Protein AF-A0A935VKY2-F1 (afdb_monomer)

Sequence (87 aa):
MKNIFKILFVFLFVLTTRTSFSQVTVRAVLDTAKIRIGEQVKLDLYLLYNPNKGISKIEWPSLGDTITEKVEIISTTPVDTTMPSKK

Nearest PDB structures (foldseek):
  7cmg-assembly1_B  TM=5.229E-01  e=4.787E+00  Porphyromonas gingivalis ATCC 33277
  8ieq-assembly1_D  TM=3.379E-01  e=6.688E+00  Homo sapiens
  4kf5-assembly2_D  TM=3.940E-01  e=9.990E+00  synthetic construct
  6ey4-assembly1_A-2  TM=3.328E-01  e=8.174E+00  Flavobacterium johnsoniae

Mean predicted aligned error: 10.02 Å

Foldseek 3Di:
DVVVVVVVVVVVVVVPPPPLDWDKDKDWDKPDPDDDQPDDIDIDIDIDTDPVSPPPDDDDDDDDQDPDPRDGDPDDDPDDDDDDDDD

Structure (mmCIF, N/CA/C/O backbone):
data_AF-A0A935VKY2-F1
#
_entry.id   AF-A0A935VKY2-F1
#
loop_
_atom_site.group_PDB
_atom_site.id
_atom_site.type_symbol
_atom_site.label_atom_id
_atom_site.label_alt_id
_atom_site.label_comp_id
_atom_site.label_asym_id
_atom_site.label_entity_id
_atom_site.label_seq_id
_atom_site.pdbx_PDB_ins_code
_atom_site.Cartn_x
_atom_site.Cartn_y
_atom_site.Cartn_z
_atom_site.occupancy
_atom_site.B_iso_or_equiv
_atom_site.auth_seq_id
_atom_site.auth_comp_id
_atom_site.auth_asym_id
_atom_site.auth_atom_id
_atom_site.pdbx_PDB_model_num
ATOM 1 N N . MET A 1 1 ? 14.576 31.414 -47.090 1.00 59.19 1 MET A N 1
ATOM 2 C CA . MET A 1 1 ? 15.184 30.080 -46.841 1.00 59.19 1 MET A CA 1
ATOM 3 C C . MET A 1 1 ? 15.477 29.811 -45.360 1.00 59.19 1 MET A C 1
ATOM 5 O O . MET A 1 1 ? 15.047 28.782 -44.857 1.00 59.19 1 MET A O 1
ATOM 9 N N . LYS A 1 2 ? 16.120 30.735 -44.626 1.00 69.56 2 LYS A N 1
ATOM 10 C CA . LYS A 1 2 ? 16.487 30.566 -43.199 1.00 69.56 2 LYS A CA 1
ATOM 11 C C . LYS A 1 2 ? 15.300 30.267 -42.257 1.00 69.56 2 LYS A C 1
ATOM 13 O O . LYS A 1 2 ? 15.460 29.526 -41.295 1.00 69.56 2 LYS A O 1
ATOM 18 N N . ASN A 1 3 ? 14.107 30.784 -42.561 1.00 76.19 3 ASN A N 1
ATOM 19 C CA . ASN A 1 3 ? 12.900 30.564 -41.749 1.00 76.19 3 ASN A CA 1
ATOM 20 C C . ASN A 1 3 ? 12.234 29.202 -42.019 1.00 76.19 3 ASN A C 1
ATOM 22 O O . ASN A 1 3 ? 11.709 28.601 -41.091 1.00 76.19 3 ASN A O 1
ATOM 26 N N . ILE A 1 4 ? 12.329 28.674 -43.248 1.00 85.50 4 ILE A N 1
ATOM 27 C CA . ILE A 1 4 ? 11.837 27.326 -43.586 1.00 85.50 4 ILE A CA 1
ATOM 28 C C . ILE A 1 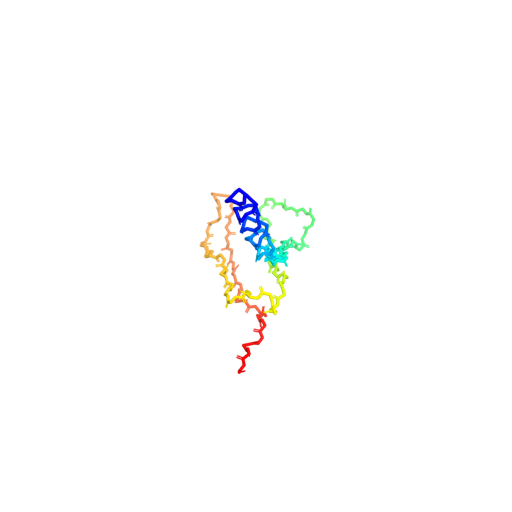4 ? 12.650 26.257 -42.855 1.00 85.50 4 ILE A C 1
ATOM 30 O O . ILE A 1 4 ? 12.077 25.323 -42.311 1.00 85.50 4 ILE A O 1
ATOM 34 N N . PHE A 1 5 ? 13.972 26.432 -42.766 1.00 85.94 5 PHE A N 1
ATOM 35 C CA . PHE A 1 5 ? 14.838 25.500 -42.041 1.00 85.94 5 PHE A CA 1
ATOM 36 C C . PHE A 1 5 ? 14.519 25.462 -40.543 1.00 85.94 5 PHE A C 1
ATOM 38 O O . PHE A 1 5 ? 14.501 24.392 -39.945 1.00 85.94 5 PHE A O 1
ATOM 45 N N . LYS A 1 6 ? 14.201 26.619 -39.946 1.00 85.19 6 LYS A N 1
ATOM 46 C CA . LYS A 1 6 ? 13.750 26.698 -38.549 1.00 85.19 6 LYS A CA 1
ATOM 47 C C . LYS A 1 6 ? 12.416 25.982 -38.341 1.00 85.19 6 LYS A C 1
ATOM 49 O O . LYS A 1 6 ? 12.279 25.245 -37.374 1.00 85.19 6 LYS A O 1
ATOM 54 N N . ILE A 1 7 ? 11.463 26.160 -39.257 1.00 88.94 7 ILE A N 1
ATOM 55 C CA . ILE A 1 7 ? 10.161 25.476 -39.207 1.00 88.94 7 ILE A CA 1
ATOM 56 C C . ILE A 1 7 ? 10.342 23.960 -39.339 1.00 88.94 7 ILE A C 1
ATOM 58 O O . ILE A 1 7 ? 9.756 23.211 -38.565 1.00 88.94 7 ILE A O 1
ATOM 62 N N . LEU A 1 8 ? 11.201 23.508 -40.256 1.00 90.75 8 LEU A N 1
ATOM 63 C CA . LEU A 1 8 ? 11.506 22.089 -40.437 1.00 90.75 8 LEU A CA 1
ATOM 64 C C . LEU A 1 8 ? 12.152 21.484 -39.181 1.00 90.75 8 LEU A C 1
ATOM 66 O O . LEU A 1 8 ? 11.830 20.365 -38.797 1.00 90.75 8 LEU A O 1
ATOM 70 N N . PHE A 1 9 ? 13.026 22.243 -38.516 1.00 87.69 9 PHE A N 1
ATOM 71 C CA . PHE A 1 9 ? 13.687 21.815 -37.286 1.00 87.69 9 PHE A CA 1
ATOM 72 C C . PHE A 1 9 ? 12.710 21.715 -36.107 1.00 87.69 9 PHE A C 1
ATOM 74 O O . PHE A 1 9 ? 12.744 20.743 -35.357 1.00 87.69 9 PHE A O 1
ATOM 81 N N . VAL A 1 10 ? 11.787 22.675 -35.978 1.00 88.88 10 VAL A N 1
ATOM 82 C CA . VAL A 1 10 ? 10.702 22.616 -34.985 1.00 88.88 10 VAL A CA 1
ATOM 83 C C . VAL A 1 10 ? 9.769 21.437 -35.272 1.00 88.88 10 VAL A C 1
ATOM 85 O O . VAL A 1 10 ? 9.411 20.707 -34.354 1.00 88.88 10 VAL A O 1
ATOM 88 N N . PHE A 1 11 ? 9.427 21.196 -36.539 1.00 86.62 11 PHE A N 1
ATOM 89 C CA . PHE A 1 11 ? 8.596 20.060 -36.939 1.00 86.62 11 PHE A CA 1
ATOM 90 C C . PHE A 1 11 ? 9.267 18.712 -36.631 1.00 86.62 11 PHE A C 1
ATOM 92 O O . PHE A 1 11 ? 8.629 17.811 -36.089 1.00 86.62 11 PHE A O 1
ATOM 99 N N . LEU A 1 12 ? 10.571 18.593 -36.896 1.00 86.00 12 LEU A N 1
ATOM 100 C CA . LEU A 1 12 ? 11.357 17.408 -36.553 1.00 86.00 12 LEU A CA 1
ATOM 101 C C . LEU A 1 12 ? 11.407 17.182 -35.035 1.00 86.00 12 LEU A C 1
ATOM 103 O O . LEU A 1 12 ? 11.254 16.051 -34.584 1.00 86.00 12 LEU A O 1
ATOM 107 N N . PHE A 1 13 ? 11.558 18.248 -34.245 1.00 82.00 13 PHE A N 1
ATOM 108 C CA . PHE A 1 13 ? 11.556 18.164 -32.785 1.00 82.00 13 PHE A CA 1
ATOM 109 C C . PHE A 1 13 ? 10.207 17.663 -32.241 1.00 82.00 13 PHE A C 1
ATOM 111 O O . PHE A 1 13 ? 10.179 16.755 -31.410 1.00 82.00 13 PHE A O 1
ATOM 118 N N . VAL A 1 14 ? 9.087 18.159 -32.780 1.00 82.19 14 VAL A N 1
ATOM 119 C CA . VAL A 1 14 ? 7.730 17.720 -32.400 1.00 82.19 14 VAL A CA 1
ATOM 120 C C . VAL A 1 14 ? 7.463 16.256 -32.779 1.00 82.19 14 VAL A C 1
ATOM 122 O O . VAL A 1 14 ? 6.754 15.562 -32.058 1.00 82.19 14 VAL A O 1
ATOM 125 N N . LEU A 1 15 ? 8.064 15.732 -33.853 1.00 77.31 15 LEU A N 1
ATOM 126 C CA . LEU A 1 15 ? 7.913 14.315 -34.218 1.00 77.31 15 LEU A CA 1
ATOM 127 C C . LEU A 1 15 ? 8.585 13.346 -33.228 1.00 77.31 15 LEU A C 1
ATOM 129 O O . LEU A 1 15 ? 8.202 12.176 -33.160 1.00 77.31 15 LEU A O 1
ATOM 133 N N . THR A 1 16 ? 9.585 13.808 -32.472 1.00 72.69 16 THR A N 1
ATOM 134 C CA . THR A 1 16 ? 10.342 12.956 -31.539 1.00 72.69 16 THR A CA 1
ATOM 135 C C . THR A 1 16 ? 9.696 12.822 -30.161 1.00 72.69 16 THR A C 1
ATOM 137 O O . THR A 1 16 ? 10.044 11.909 -29.411 1.00 72.69 16 THR A O 1
ATOM 140 N N . THR A 1 17 ? 8.706 13.652 -29.823 1.00 64.69 17 THR A N 1
ATOM 141 C CA . THR A 1 17 ? 8.035 13.610 -28.517 1.00 64.69 17 THR A CA 1
ATOM 142 C C . THR A 1 17 ? 6.928 12.550 -28.485 1.00 64.69 17 THR A C 1
ATOM 144 O O . THR A 1 17 ? 5.740 12.830 -28.347 1.00 64.69 17 THR A O 1
ATOM 147 N N . ARG A 1 18 ? 7.316 11.272 -28.572 1.00 60.03 18 ARG A N 1
ATOM 148 C CA . ARG A 1 18 ? 6.427 10.146 -28.246 1.00 60.03 18 ARG A CA 1
ATOM 149 C C . ARG A 1 18 ? 6.277 10.066 -26.726 1.00 60.03 18 ARG A C 1
ATOM 151 O O . ARG A 1 18 ? 7.035 9.364 -26.059 1.00 60.03 18 ARG A O 1
ATOM 158 N N . THR A 1 19 ? 5.309 10.783 -26.161 1.00 61.16 19 THR A N 1
ATOM 159 C CA . THR A 1 19 ? 4.972 10.661 -24.738 1.00 61.16 19 THR A CA 1
ATOM 160 C C . THR A 1 19 ? 4.311 9.303 -24.491 1.00 61.16 19 THR A C 1
ATOM 162 O O . THR A 1 19 ? 3.115 9.099 -24.682 1.00 61.16 19 THR A O 1
ATOM 165 N N . SER A 1 20 ? 5.116 8.318 -24.094 1.00 59.34 20 SER A N 1
ATOM 166 C CA . SER A 1 20 ? 4.599 7.038 -23.615 1.00 59.34 20 SER A CA 1
ATOM 167 C C . SER A 1 20 ? 4.101 7.227 -22.188 1.00 59.34 20 SER A C 1
ATOM 169 O O . SER A 1 20 ? 4.852 7.054 -21.234 1.00 59.34 20 SER A O 1
ATOM 171 N N . PHE A 1 21 ? 2.832 7.599 -22.029 1.00 59.38 21 PHE A N 1
ATOM 172 C CA . PHE A 1 21 ? 2.183 7.514 -20.726 1.00 59.38 21 PHE A CA 1
ATOM 173 C C . PHE A 1 21 ? 2.019 6.032 -20.376 1.00 59.38 21 PHE A C 1
ATOM 175 O O . PHE A 1 21 ? 1.250 5.297 -21.006 1.00 59.38 21 PHE A O 1
ATOM 182 N N . SER A 1 22 ? 2.798 5.563 -19.403 1.00 62.81 22 SER A N 1
ATOM 183 C CA . SER A 1 22 ? 2.563 4.252 -18.813 1.00 62.81 22 SER A CA 1
ATOM 184 C C . SER A 1 22 ? 1.272 4.330 -18.005 1.00 62.81 22 SER A C 1
ATOM 186 O O . SER A 1 22 ? 1.168 5.106 -17.057 1.00 62.81 22 SER A O 1
ATOM 188 N N . GLN A 1 23 ? 0.260 3.572 -18.423 1.00 72.31 23 GLN A N 1
ATOM 189 C CA . GLN A 1 23 ? -1.019 3.517 -17.730 1.00 72.31 23 GLN A CA 1
ATOM 190 C C . GLN A 1 23 ? -0.839 2.659 -16.478 1.00 72.31 23 GLN A C 1
ATOM 192 O O . GLN A 1 23 ? -0.872 1.430 -16.537 1.00 72.31 23 GLN A O 1
ATOM 197 N N . VAL A 1 24 ? -0.584 3.327 -15.358 1.00 83.88 24 VAL A N 1
ATOM 198 C CA . VAL A 1 24 ? -0.577 2.724 -14.028 1.00 83.88 24 VAL A CA 1
ATOM 199 C C . VAL A 1 24 ? -1.972 2.881 -13.447 1.00 83.88 24 VAL A C 1
ATOM 201 O O . VAL A 1 24 ? -2.516 3.981 -13.425 1.00 83.88 24 VAL A O 1
ATOM 204 N N . THR A 1 25 ? -2.565 1.782 -12.994 1.00 89.25 25 THR A N 1
ATOM 205 C CA . THR A 1 25 ? -3.844 1.807 -12.282 1.00 89.25 25 THR A CA 1
ATOM 206 C C . THR A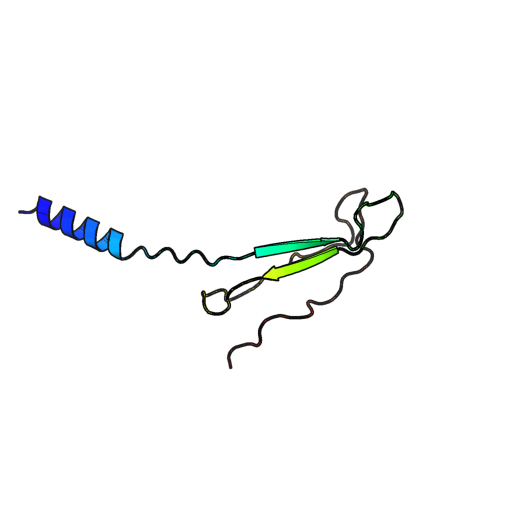 1 25 ? -3.624 1.315 -10.864 1.00 89.25 25 THR A C 1
ATOM 208 O O . THR A 1 25 ? -3.201 0.179 -10.658 1.00 89.25 25 THR A O 1
ATOM 211 N N . VAL A 1 26 ? -3.932 2.167 -9.891 1.00 89.75 26 VAL A N 1
ATOM 212 C CA . VAL A 1 26 ? -3.930 1.819 -8.468 1.00 89.75 26 VAL A CA 1
ATOM 213 C C . VAL A 1 26 ? -5.364 1.521 -8.052 1.00 89.75 26 VAL A C 1
ATOM 215 O O . VAL A 1 26 ? -6.284 2.246 -8.435 1.00 89.75 26 VAL A O 1
ATOM 218 N N . ARG A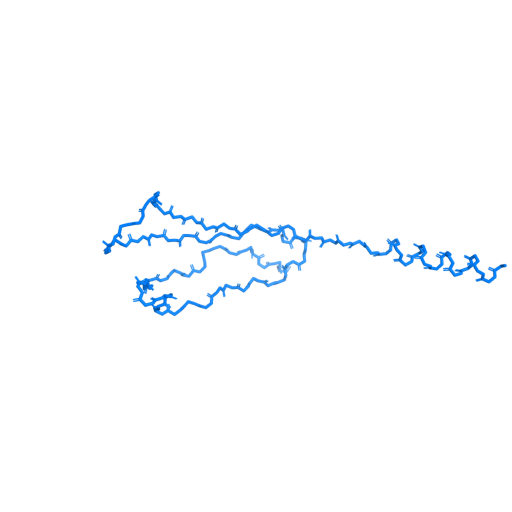 1 27 ? -5.573 0.452 -7.285 1.00 93.06 27 ARG A N 1
ATOM 219 C CA . ARG A 1 27 ? -6.869 0.129 -6.682 1.00 93.06 27 ARG A CA 1
ATOM 220 C C . ARG A 1 27 ? -6.698 -0.109 -5.192 1.00 93.06 27 ARG A C 1
ATOM 222 O O . ARG A 1 27 ? -5.734 -0.739 -4.775 1.00 93.06 27 ARG A O 1
ATOM 229 N N . ALA A 1 28 ? -7.668 0.368 -4.428 1.00 92.94 28 ALA A N 1
ATOM 230 C CA . ALA A 1 28 ? -7.817 0.101 -3.010 1.00 92.94 28 ALA A CA 1
ATOM 231 C C . ALA A 1 28 ? -9.158 -0.609 -2.821 1.00 92.94 28 ALA A C 1
ATOM 233 O O . ALA A 1 28 ? -10.183 -0.116 -3.298 1.00 92.94 28 ALA A O 1
ATOM 234 N N . VAL A 1 29 ? -9.143 -1.780 -2.196 1.00 95.38 29 VAL A N 1
ATOM 235 C CA . VAL A 1 29 ? -10.330 -2.614 -1.996 1.00 95.38 29 VAL A CA 1
ATOM 236 C C . VAL A 1 29 ? -10.498 -2.853 -0.507 1.00 95.38 29 VAL A C 1
ATOM 238 O O . VAL A 1 29 ? -9.563 -3.286 0.159 1.00 95.38 29 VAL A O 1
ATOM 241 N N . LEU A 1 30 ? -11.688 -2.553 0.002 1.00 95.25 30 LEU A N 1
ATOM 242 C CA . LEU A 1 30 ? -12.093 -2.926 1.349 1.00 95.25 30 LEU A CA 1
ATOM 243 C C . LEU A 1 30 ? -12.872 -4.239 1.293 1.00 95.25 30 LEU A C 1
ATOM 245 O O . LEU A 1 30 ? -13.635 -4.480 0.356 1.00 95.25 30 LEU A O 1
ATOM 249 N N . ASP A 1 31 ? -12.703 -5.063 2.317 1.00 94.94 31 ASP A N 1
ATOM 250 C CA . ASP A 1 31 ? -13.484 -6.284 2.537 1.00 94.94 31 ASP A CA 1
ATOM 251 C C . ASP A 1 31 ? -14.962 -6.015 2.875 1.00 94.94 31 ASP A C 1
ATOM 253 O O . ASP A 1 31 ? -15.813 -6.893 2.729 1.00 94.94 31 ASP A O 1
ATOM 257 N N . THR A 1 32 ? -15.277 -4.788 3.289 1.00 92.81 32 THR A N 1
ATOM 258 C CA . THR A 1 32 ? -16.616 -4.3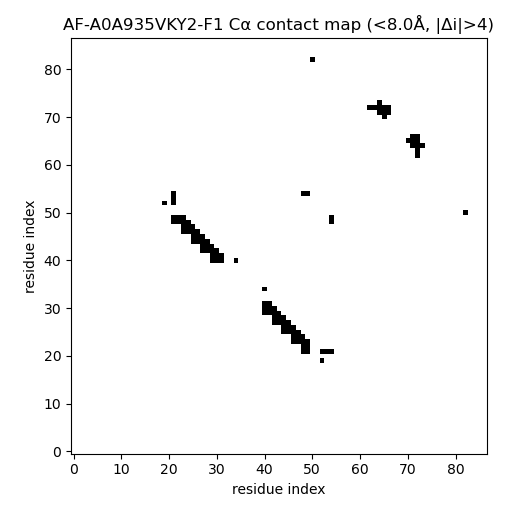45 3.672 1.00 92.81 32 THR A CA 1
ATOM 259 C C . THR A 1 32 ? -17.074 -3.111 2.895 1.00 92.81 32 THR A C 1
ATOM 261 O O . THR A 1 32 ? -16.294 -2.238 2.519 1.00 92.81 32 THR A O 1
ATOM 264 N N . ALA A 1 33 ? -18.392 -2.995 2.710 1.00 92.12 33 ALA A N 1
ATOM 265 C CA . ALA A 1 33 ? -19.031 -1.813 2.132 1.00 92.12 33 ALA A CA 1
ATOM 266 C C . ALA A 1 33 ? -19.210 -0.659 3.140 1.00 92.12 33 ALA A C 1
ATOM 268 O O . ALA A 1 33 ? -19.567 0.451 2.746 1.00 92.12 33 ALA A O 1
ATOM 269 N N . LYS A 1 34 ? -19.017 -0.909 4.443 1.00 92.50 34 LYS A N 1
ATOM 270 C CA . LYS A 1 34 ? -19.141 0.103 5.502 1.00 92.50 34 LYS A CA 1
ATOM 271 C C . LYS A 1 34 ? -18.180 -0.169 6.653 1.00 92.50 34 LYS A C 1
ATOM 273 O O . LYS A 1 34 ? -18.014 -1.314 7.057 1.00 92.50 34 LYS A O 1
ATOM 278 N N . ILE A 1 35 ? -17.622 0.896 7.216 1.00 91.25 35 ILE A N 1
ATOM 279 C CA . ILE A 1 35 ? -16.714 0.843 8.366 1.00 91.25 35 ILE A CA 1
ATOM 280 C C . ILE A 1 35 ? -17.487 1.308 9.601 1.00 91.25 35 ILE A C 1
ATOM 282 O O . ILE A 1 35 ? -18.071 2.394 9.588 1.00 91.25 35 ILE A O 1
ATOM 286 N N . ARG A 1 36 ? -17.523 0.493 10.660 1.00 92.88 36 ARG A N 1
ATOM 287 C CA . ARG A 1 36 ? -18.095 0.881 11.957 1.00 92.88 36 ARG A CA 1
ATOM 288 C C . ARG A 1 36 ? -16.990 1.246 12.942 1.00 92.88 36 ARG A C 1
ATOM 290 O O . ARG A 1 36 ? -15.858 0.794 12.825 1.00 92.88 36 ARG A O 1
ATOM 297 N N . ILE A 1 37 ? -17.338 2.053 13.939 1.00 91.88 37 ILE A N 1
ATOM 298 C CA . ILE A 1 37 ? -16.410 2.429 15.010 1.00 91.88 37 ILE A CA 1
ATOM 299 C C . ILE A 1 37 ? -16.035 1.175 15.810 1.00 91.88 37 ILE A 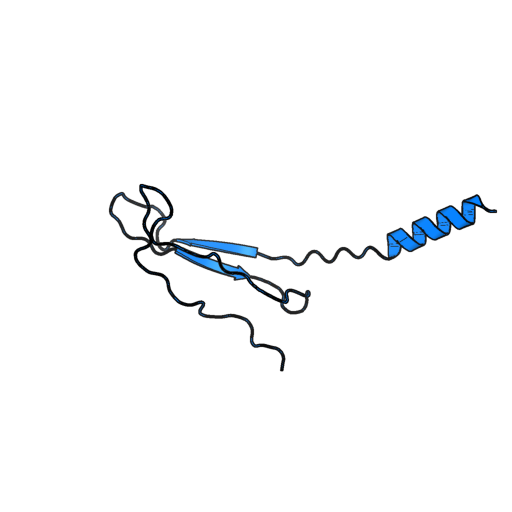C 1
ATOM 301 O O . ILE A 1 37 ? -16.917 0.431 16.234 1.00 91.88 37 ILE A O 1
ATOM 305 N N . GLY A 1 38 ? -14.733 0.963 16.010 1.00 92.00 38 GLY A N 1
ATOM 306 C CA . GLY A 1 38 ? -14.189 -0.194 16.729 1.00 92.00 38 GLY A CA 1
ATOM 307 C C . GLY A 1 38 ? -14.123 -1.488 15.910 1.00 92.00 38 GLY A C 1
ATOM 308 O O . GLY A 1 38 ? -13.662 -2.499 16.430 1.00 92.00 38 GLY A O 1
ATOM 309 N N . GLU A 1 39 ? -14.566 -1.478 14.649 1.00 93.12 39 GLU A N 1
ATOM 310 C CA . GLU A 1 39 ? -14.468 -2.629 13.749 1.00 93.12 39 GLU A CA 1
ATOM 311 C C . GLU A 1 39 ? -13.109 -2.627 13.036 1.00 93.12 39 GLU A C 1
ATOM 313 O O . GLU A 1 39 ? -12.640 -1.588 12.568 1.00 93.12 39 GLU A O 1
ATOM 318 N N . GLN A 1 40 ? -12.477 -3.798 12.952 1.00 94.12 40 GLN A N 1
ATOM 319 C CA . GLN A 1 40 ? -11.282 -3.989 12.133 1.00 94.12 40 GLN A CA 1
ATOM 320 C C . GLN A 1 40 ? -11.707 -4.259 10.692 1.00 94.12 40 GLN A C 1
ATOM 322 O O . GLN A 1 40 ? -12.646 -5.018 10.462 1.00 94.12 40 GLN A O 1
ATOM 327 N N . VAL A 1 41 ? -11.009 -3.657 9.732 1.00 94.88 41 VAL A N 1
ATOM 328 C CA . VAL A 1 41 ? -11.281 -3.836 8.301 1.00 94.88 41 VAL A CA 1
ATOM 329 C C . VAL A 1 41 ? -9.996 -4.160 7.562 1.00 94.88 41 VAL A C 1
ATOM 331 O O . VAL A 1 41 ? -8.919 -3.687 7.937 1.00 94.88 41 VAL A O 1
ATOM 334 N N . LYS A 1 42 ? -10.106 -4.949 6.496 1.00 95.88 42 LYS A N 1
ATOM 335 C CA . LYS A 1 42 ? -8.977 -5.272 5.629 1.00 95.88 42 LYS A CA 1
ATOM 336 C C . LYS A 1 42 ? -8.955 -4.341 4.421 1.00 95.88 42 LYS A C 1
ATOM 338 O O . LYS A 1 42 ? -9.938 -4.234 3.690 1.00 95.88 42 LYS A O 1
ATOM 343 N N . LEU A 1 43 ? -7.812 -3.692 4.203 1.00 93.56 43 LEU A N 1
ATOM 344 C CA . LEU A 1 43 ? -7.540 -2.867 3.029 1.00 93.56 43 LEU A CA 1
ATOM 345 C C . LEU A 1 43 ? -6.510 -3.562 2.136 1.00 93.56 43 LEU A C 1
ATOM 347 O O . LEU A 1 43 ? -5.349 -3.695 2.513 1.00 93.56 43 LEU A O 1
ATOM 351 N N . ASP A 1 44 ? -6.928 -3.946 0.935 1.00 94.75 44 ASP A N 1
ATOM 352 C CA . ASP A 1 44 ? -6.061 -4.529 -0.082 1.00 94.75 44 ASP A CA 1
ATOM 353 C C . ASP A 1 44 ? -5.667 -3.465 -1.120 1.00 94.75 44 ASP A C 1
ATOM 355 O O . ASP A 1 44 ? -6.519 -2.802 -1.723 1.00 94.75 44 ASP A O 1
ATOM 359 N N . LEU A 1 45 ? -4.359 -3.298 -1.339 1.00 92.44 45 LEU A N 1
ATOM 360 C CA . LEU A 1 45 ? -3.799 -2.372 -2.324 1.00 92.44 45 LEU A CA 1
ATOM 361 C C . LEU A 1 45 ? -3.286 -3.141 -3.542 1.00 92.44 45 LEU A C 1
ATOM 363 O O . LEU A 1 45 ? -2.416 -4.002 -3.430 1.00 92.44 45 LEU A O 1
ATOM 367 N N . TYR A 1 46 ? -3.786 -2.787 -4.724 1.00 92.50 46 TYR A N 1
ATOM 368 C CA . TYR A 1 46 ? -3.389 -3.393 -5.990 1.00 92.50 46 TYR A CA 1
ATOM 369 C C . TYR A 1 46 ? -2.763 -2.364 -6.921 1.00 92.50 46 TYR A C 1
ATOM 371 O O . TYR A 1 46 ? -3.277 -1.256 -7.096 1.00 92.50 46 TYR A O 1
ATOM 379 N N . LEU A 1 47 ? -1.695 -2.784 -7.595 1.00 89.00 47 LEU A N 1
ATOM 380 C CA . LEU A 1 47 ? -1.042 -2.024 -8.649 1.00 89.00 47 LEU A CA 1
ATOM 381 C C . LEU A 1 47 ? -1.098 -2.813 -9.956 1.00 89.00 47 LEU A C 1
ATOM 383 O O . LEU A 1 47 ? -0.491 -3.873 -10.086 1.00 89.00 47 LEU A O 1
ATOM 387 N N . LEU A 1 48 ? -1.805 -2.274 -10.942 1.00 87.56 48 LEU A N 1
ATOM 388 C CA . LEU A 1 48 ? -1.854 -2.814 -12.294 1.00 87.56 48 LEU A CA 1
ATOM 389 C C . LEU A 1 48 ? -0.982 -1.942 -13.190 1.00 87.56 48 LEU A C 1
ATOM 391 O O . LEU A 1 48 ? -1.230 -0.743 -13.345 1.00 87.56 48 LEU A O 1
ATOM 395 N N . TYR A 1 49 ? 0.041 -2.546 -13.782 1.00 84.12 49 TYR A N 1
ATOM 396 C CA . TYR A 1 49 ? 0.980 -1.847 -14.644 1.00 84.12 49 TYR A CA 1
ATOM 397 C C . TYR A 1 49 ? 1.466 -2.744 -15.780 1.00 84.12 49 TYR A C 1
ATOM 399 O O . TYR A 1 49 ? 1.418 -3.970 -15.691 1.00 84.12 49 TYR A O 1
ATOM 407 N N . ASN A 1 50 ? 1.941 -2.126 -16.865 1.00 81.62 50 ASN A N 1
ATOM 408 C CA . ASN A 1 50 ? 2.555 -2.863 -17.962 1.00 81.62 50 ASN A CA 1
ATOM 409 C C . ASN A 1 50 ? 4.081 -2.940 -17.750 1.00 81.62 50 ASN A C 1
ATOM 411 O O . ASN A 1 50 ? 4.749 -1.903 -17.824 1.00 81.62 50 ASN A O 1
ATOM 415 N N . PRO A 1 51 ? 4.657 -4.137 -17.556 1.00 76.00 51 PRO A N 1
ATOM 416 C CA . PRO A 1 51 ? 6.096 -4.307 -17.327 1.00 76.00 51 PRO A CA 1
ATOM 417 C C . PRO A 1 51 ? 6.970 -3.886 -18.508 1.00 76.00 51 PRO A C 1
ATOM 419 O O . PRO A 1 51 ? 8.120 -3.499 -18.334 1.00 76.00 51 PRO A O 1
ATOM 422 N N . ASN A 1 52 ? 6.432 -3.943 -19.725 1.00 77.06 52 ASN A N 1
ATOM 423 C CA . ASN A 1 52 ? 7.167 -3.640 -20.947 1.00 77.06 52 ASN A CA 1
ATOM 424 C C . ASN A 1 52 ? 7.204 -2.133 -21.236 1.00 77.06 52 ASN A C 1
ATOM 426 O O . ASN A 1 52 ? 7.843 -1.712 -22.195 1.00 77.06 52 ASN A O 1
ATOM 430 N N . LYS A 1 53 ? 6.523 -1.312 -20.423 1.00 75.50 53 LYS A N 1
ATOM 431 C CA . LYS A 1 53 ? 6.439 0.148 -20.584 1.00 75.50 53 LYS A CA 1
ATOM 432 C C . LYS A 1 53 ? 7.390 0.923 -19.663 1.00 75.50 53 LYS A C 1
ATOM 434 O O . LYS A 1 53 ? 7.136 2.084 -19.361 1.00 75.50 53 LYS A O 1
ATOM 439 N N . GLY A 1 54 ? 8.487 0.295 -19.236 1.00 70.69 54 GLY A N 1
ATOM 440 C CA . GLY A 1 54 ? 9.602 0.990 -18.582 1.00 70.69 54 GLY A CA 1
ATOM 441 C C . GLY A 1 54 ? 9.403 1.323 -17.102 1.00 70.69 54 GLY A C 1
ATOM 442 O O . GLY A 1 54 ? 10.119 2.170 -16.578 1.00 70.69 54 GLY A O 1
ATOM 443 N N . ILE A 1 55 ? 8.464 0.669 -16.410 1.00 75.00 55 ILE A N 1
ATOM 444 C CA . ILE A 1 55 ? 8.379 0.766 -14.946 1.00 75.00 55 ILE A CA 1
ATOM 445 C C . ILE A 1 55 ? 9.463 -0.133 -14.361 1.00 75.00 55 ILE A C 1
ATOM 447 O O . ILE A 1 55 ? 9.346 -1.356 -14.383 1.00 75.00 55 ILE A O 1
ATOM 451 N N . SER A 1 56 ? 10.538 0.490 -13.888 1.00 71.75 56 SER A N 1
ATOM 452 C CA . SER A 1 56 ? 11.720 -0.192 -13.359 1.00 71.75 56 SER A CA 1
ATOM 453 C C . SER A 1 56 ? 11.628 -0.495 -11.865 1.00 71.75 56 SER A C 1
ATOM 455 O O . SER A 1 56 ? 12.264 -1.437 -11.399 1.00 71.75 56 SER A O 1
ATOM 457 N N . LYS A 1 57 ? 10.846 0.284 -11.110 1.00 77.62 57 LYS A N 1
ATOM 458 C CA . LYS A 1 57 ? 10.712 0.141 -9.660 1.00 77.62 57 LYS A CA 1
ATOM 459 C C . LYS A 1 57 ? 9.308 0.523 -9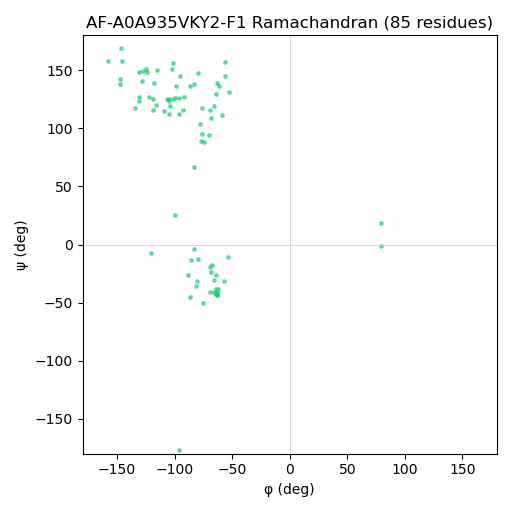.210 1.00 77.62 57 LYS A C 1
ATOM 461 O O . LYS A 1 57 ? 8.752 1.516 -9.673 1.00 77.62 57 LYS A O 1
ATOM 466 N N . ILE A 1 58 ? 8.764 -0.272 -8.295 1.00 82.94 58 ILE A N 1
ATOM 467 C CA . ILE A 1 58 ? 7.538 0.036 -7.561 1.00 82.94 58 ILE A CA 1
ATOM 468 C C . ILE A 1 58 ? 7.956 0.397 -6.143 1.00 82.94 58 ILE A C 1
ATOM 470 O O . ILE A 1 58 ? 8.654 -0.378 -5.490 1.00 82.94 58 ILE A O 1
ATOM 474 N N . GLU A 1 59 ? 7.537 1.567 -5.678 1.00 86.12 59 GLU A N 1
ATOM 475 C CA . GLU A 1 59 ? 7.734 1.988 -4.296 1.00 86.12 59 GLU A CA 1
ATOM 476 C C . GLU A 1 59 ? 6.406 1.862 -3.561 1.00 86.12 59 GLU A C 1
ATOM 478 O O . GLU A 1 59 ? 5.433 2.548 -3.873 1.00 86.12 59 GLU A O 1
ATOM 483 N N . TRP A 1 60 ? 6.360 0.924 -2.619 1.00 88.19 60 TRP A N 1
ATOM 484 C CA . TRP A 1 60 ? 5.218 0.749 -1.732 1.00 88.19 60 TRP A CA 1
ATOM 485 C C . TRP A 1 60 ? 5.268 1.789 -0.608 1.00 88.19 60 TRP A C 1
ATOM 487 O O . TRP A 1 60 ? 6.363 2.182 -0.194 1.00 88.19 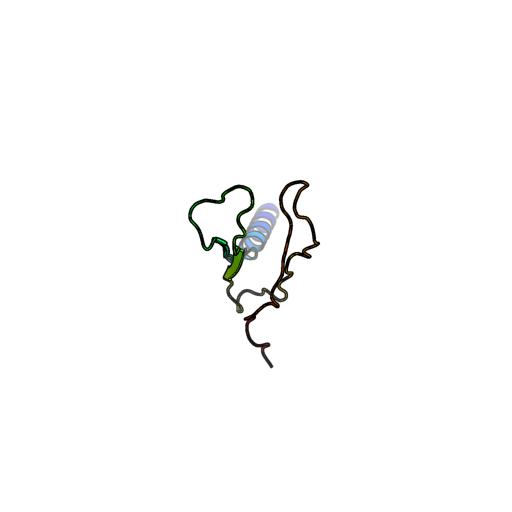60 TRP A O 1
ATOM 497 N N . PRO A 1 61 ? 4.109 2.255 -0.110 1.00 86.19 61 PRO A N 1
ATOM 498 C CA . PRO A 1 61 ? 4.077 3.217 0.980 1.00 86.19 61 PRO A CA 1
ATOM 499 C C . PRO A 1 61 ? 4.697 2.616 2.244 1.00 86.19 61 PRO A C 1
ATOM 501 O O . PRO A 1 61 ? 4.448 1.461 2.585 1.00 86.19 61 PRO A O 1
ATOM 504 N N . SER A 1 62 ? 5.476 3.426 2.960 1.00 86.62 62 SER A N 1
ATOM 505 C CA . SER A 1 62 ? 5.910 3.085 4.312 1.00 86.62 62 SER A CA 1
ATOM 506 C C . SER A 1 62 ? 4.742 3.313 5.263 1.00 86.62 62 SER A C 1
ATOM 508 O O . SER A 1 62 ? 4.267 4.440 5.401 1.00 86.62 62 SER A O 1
ATOM 510 N N . LEU A 1 63 ? 4.275 2.246 5.901 1.00 88.06 63 LEU A N 1
ATOM 511 C CA . LEU A 1 63 ? 3.157 2.274 6.838 1.00 88.06 63 LEU A CA 1
ATOM 512 C C . LEU A 1 63 ? 3.702 2.239 8.271 1.00 88.06 63 LEU A C 1
ATOM 514 O O . LEU A 1 63 ? 4.493 1.359 8.598 1.00 88.06 63 LEU A O 1
ATOM 518 N N . GLY A 1 64 ? 3.311 3.213 9.095 1.00 88.25 64 GLY A N 1
ATOM 519 C CA . GLY A 1 64 ? 3.537 3.190 10.545 1.00 88.25 64 GLY A CA 1
ATOM 520 C C . GLY A 1 64 ? 2.309 2.669 11.295 1.00 88.25 64 GLY A C 1
ATOM 521 O O . GLY A 1 64 ? 1.301 2.341 10.678 1.00 88.25 64 GLY A O 1
ATOM 522 N N . ASP A 1 65 ? 2.360 2.653 12.624 1.00 87.06 65 ASP A N 1
ATOM 523 C CA . ASP A 1 65 ? 1.286 2.081 13.456 1.00 87.06 65 ASP A CA 1
ATOM 524 C C . ASP A 1 65 ? -0.017 2.903 13.422 1.00 87.06 65 ASP A C 1
ATOM 526 O O . ASP A 1 65 ? -1.101 2.401 13.719 1.00 87.06 65 ASP A O 1
ATOM 530 N N . THR A 1 66 ? 0.056 4.173 13.016 1.00 90.56 66 THR A N 1
ATOM 531 C CA . THR A 1 66 ? -1.074 5.107 13.022 1.00 90.56 66 THR A CA 1
ATOM 532 C C . THR A 1 66 ? -1.195 5.821 11.679 1.00 90.56 66 THR A C 1
ATOM 534 O O . THR A 1 66 ? -0.241 6.435 11.204 1.00 90.56 66 THR A O 1
ATOM 537 N N . ILE A 1 67 ? -2.388 5.779 11.073 1.00 88.88 67 ILE A N 1
ATOM 538 C CA . ILE A 1 67 ? -2.714 6.557 9.865 1.00 88.88 67 ILE A CA 1
ATOM 539 C C . ILE A 1 67 ? -3.214 7.948 10.271 1.00 88.88 67 ILE A C 1
ATOM 541 O O . ILE A 1 67 ? -2.811 8.957 9.701 1.00 88.88 67 ILE A O 1
ATOM 545 N N . THR A 1 68 ? -4.101 7.998 11.267 1.00 90.25 68 THR A N 1
ATOM 546 C CA . THR A 1 68 ? -4.615 9.226 11.898 1.00 90.25 68 THR A CA 1
ATOM 547 C C . THR A 1 68 ? -4.875 8.951 13.377 1.00 90.25 68 THR A C 1
ATOM 549 O O . THR A 1 68 ? -4.964 7.791 13.757 1.00 90.25 68 THR A O 1
ATOM 552 N N . GLU A 1 69 ? -5.133 9.975 14.193 1.00 90.38 69 GLU A N 1
ATOM 553 C CA . GLU A 1 69 ? -5.491 9.830 15.623 1.00 90.38 69 GLU A CA 1
ATOM 554 C C . GLU A 1 69 ? -6.676 8.881 15.916 1.00 90.38 69 GLU A C 1
ATOM 556 O O . GLU A 1 69 ? -6.958 8.579 17.071 1.00 90.38 69 GLU A O 1
ATOM 561 N N . LYS A 1 70 ? -7.417 8.448 14.887 1.00 91.56 70 LYS A N 1
ATOM 562 C CA . LYS A 1 70 ? -8.606 7.590 14.994 1.00 91.56 70 LYS A CA 1
ATOM 563 C C . LYS A 1 70 ? -8.483 6.265 14.244 1.00 91.56 70 LYS A C 1
ATOM 565 O O . LYS A 1 70 ? -9.406 5.457 14.306 1.00 91.56 70 LYS A O 1
ATOM 570 N N . VAL A 1 71 ? -7.419 6.080 13.463 1.00 91.62 71 VAL A N 1
ATOM 571 C CA . VAL A 1 71 ? -7.247 4.922 12.580 1.00 91.62 71 VAL A CA 1
ATOM 572 C C . VAL A 1 71 ? -5.836 4.393 12.740 1.00 91.62 71 VAL A C 1
ATOM 574 O O . VAL A 1 71 ? -4.863 5.070 12.400 1.00 91.62 71 VAL A O 1
ATOM 577 N N . GLU A 1 72 ? -5.759 3.159 13.210 1.00 92.88 72 GLU A N 1
ATOM 578 C CA . GLU A 1 72 ? -4.520 2.459 13.522 1.00 92.88 72 GLU A CA 1
ATOM 579 C C . GLU A 1 72 ? -4.345 1.249 12.609 1.00 92.88 72 GLU A C 1
ATOM 581 O O . GLU A 1 72 ? -5.314 0.644 12.138 1.00 92.88 72 GLU A O 1
ATOM 586 N N . ILE A 1 73 ? -3.089 0.906 12.351 1.00 94.12 73 ILE A N 1
ATOM 587 C CA . ILE A 1 73 ? -2.715 -0.268 11.578 1.00 94.12 73 ILE A CA 1
ATOM 588 C C . ILE A 1 73 ? -2.408 -1.390 12.556 1.00 94.12 73 ILE A C 1
ATOM 590 O O . ILE A 1 73 ? -1.427 -1.354 13.287 1.00 94.12 73 ILE A O 1
ATOM 594 N N . ILE A 1 74 ? -3.256 -2.411 12.538 1.00 94.06 74 ILE A N 1
ATOM 595 C CA . ILE A 1 74 ? -3.125 -3.563 13.438 1.00 94.06 74 ILE A CA 1
ATOM 596 C C . ILE A 1 74 ? -2.099 -4.556 12.898 1.00 94.06 74 ILE A C 1
ATOM 598 O O . ILE A 1 74 ? -1.373 -5.198 13.651 1.00 94.06 74 ILE A O 1
ATOM 602 N N . SER A 1 75 ? -2.048 -4.708 11.576 1.00 93.06 75 SER A N 1
ATOM 603 C CA . SER A 1 75 ? -1.071 -5.560 10.913 1.00 93.06 75 SER A CA 1
ATOM 604 C C . SER A 1 75 ? -0.887 -5.152 9.459 1.00 93.06 75 SER A C 1
ATOM 606 O O . SER A 1 75 ? -1.762 -4.534 8.849 1.00 93.06 75 SER A O 1
ATOM 608 N N . THR A 1 76 ? 0.263 -5.522 8.905 1.00 93.44 76 THR A N 1
ATOM 609 C CA . THR A 1 76 ? 0.558 -5.420 7.478 1.00 93.44 76 THR A CA 1
ATOM 610 C C . THR A 1 76 ? 1.046 -6.770 6.977 1.00 93.44 76 THR A C 1
ATOM 612 O O . THR A 1 76 ? 1.659 -7.541 7.720 1.00 93.44 76 THR A O 1
ATOM 615 N N . THR A 1 77 ? 0.765 -7.075 5.715 1.00 92.06 77 THR A N 1
ATOM 616 C CA . THR A 1 77 ? 1.330 -8.248 5.050 1.00 92.06 77 THR A CA 1
ATOM 617 C C . THR A 1 77 ? 2.471 -7.828 4.130 1.00 92.06 77 THR A C 1
ATOM 619 O O . THR A 1 77 ? 2.435 -6.725 3.575 1.00 92.06 77 THR A O 1
ATOM 622 N N . PRO A 1 78 ? 3.466 -8.702 3.901 1.00 88.56 78 PRO A N 1
ATOM 623 C CA . PRO A 1 78 ? 4.420 -8.507 2.820 1.00 88.56 78 PRO A CA 1
ATOM 624 C C . PRO A 1 78 ? 3.710 -8.368 1.469 1.00 88.56 78 PRO A C 1
ATOM 626 O O . PRO A 1 78 ? 2.588 -8.842 1.281 1.00 88.56 78 PRO A O 1
ATOM 629 N N . VAL A 1 79 ? 4.388 -7.738 0.513 1.00 87.62 79 VAL A N 1
ATOM 630 C CA . VAL A 1 79 ? 3.913 -7.665 -0.872 1.00 87.62 79 VAL A CA 1
ATOM 631 C C . VAL A 1 79 ? 3.909 -9.074 -1.463 1.00 87.62 79 VAL A C 1
ATOM 633 O O . VAL A 1 79 ? 4.959 -9.703 -1.556 1.00 87.62 79 VAL A O 1
ATOM 636 N N . ASP A 1 80 ? 2.730 -9.545 -1.864 1.00 78.38 80 ASP A N 1
ATOM 637 C CA . ASP A 1 80 ? 2.513 -10.926 -2.309 1.00 78.38 80 ASP A CA 1
ATOM 638 C C . ASP A 1 80 ? 3.067 -11.191 -3.722 1.00 78.38 80 ASP A C 1
ATOM 640 O O . ASP A 1 80 ? 3.844 -12.116 -3.940 1.00 78.38 80 ASP A O 1
ATOM 644 N N . THR A 1 81 ? 2.733 -10.337 -4.700 1.00 76.56 81 THR A N 1
ATOM 645 C CA . THR A 1 81 ? 3.151 -10.520 -6.100 1.00 76.56 81 THR A CA 1
ATOM 646 C C . THR A 1 81 ? 3.753 -9.244 -6.680 1.00 76.56 81 THR A C 1
ATOM 648 O O . THR A 1 81 ? 3.106 -8.203 -6.773 1.00 76.56 81 THR A O 1
ATOM 651 N N . THR A 1 82 ? 4.988 -9.350 -7.162 1.00 70.25 82 THR A N 1
ATOM 652 C CA . THR A 1 82 ? 5.582 -8.405 -8.116 1.00 70.25 82 THR A CA 1
ATOM 653 C C . THR A 1 82 ? 6.035 -9.208 -9.330 1.00 70.25 82 THR A C 1
ATOM 655 O O . THR A 1 82 ? 6.338 -10.395 -9.202 1.00 70.25 82 THR A O 1
ATOM 658 N N . MET A 1 83 ? 6.007 -8.624 -10.530 1.00 66.69 83 MET A N 1
ATOM 659 C CA . MET A 1 83 ? 6.416 -9.379 -11.715 1.00 66.69 83 MET A CA 1
ATOM 660 C C . MET A 1 83 ? 7.838 -9.935 -11.568 1.00 66.69 83 MET A C 1
ATOM 662 O O . MET A 1 83 ? 8.693 -9.250 -11.002 1.00 66.69 83 MET A O 1
ATOM 666 N N . PRO A 1 84 ? 8.113 -11.138 -12.106 1.00 54.06 84 PRO A N 1
ATOM 667 C CA . PRO A 1 84 ? 9.427 -11.747 -11.994 1.00 54.06 84 PRO A CA 1
ATOM 668 C C . PRO A 1 84 ? 10.442 -10.839 -12.682 1.00 54.06 84 PRO A C 1
ATOM 670 O O . PRO A 1 84 ? 10.177 -10.318 -13.772 1.00 54.06 84 PRO A O 1
ATOM 673 N N . SER A 1 85 ? 11.598 -10.636 -12.044 1.00 44.94 85 SER A N 1
ATOM 674 C CA . SER A 1 85 ? 12.696 -9.936 -12.697 1.00 44.94 85 SER A CA 1
ATOM 675 C C . SER A 1 85 ? 12.969 -10.619 -14.037 1.00 44.94 85 SER A C 1
ATOM 677 O O . SER A 1 85 ? 13.053 -11.848 -14.130 1.00 44.94 85 SER A O 1
ATOM 679 N N . LYS A 1 8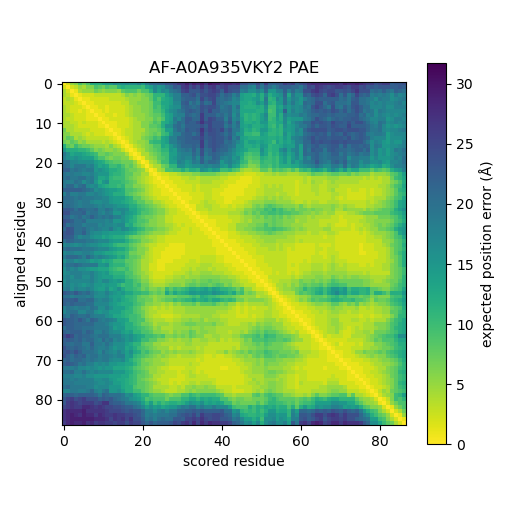6 ? 13.065 -9.826 -15.108 1.00 45.59 86 LYS A N 1
ATOM 680 C CA . LYS A 1 86 ? 13.715 -10.309 -16.324 1.00 45.59 86 LYS A CA 1
ATOM 681 C C . LYS A 1 86 ? 15.143 -10.677 -15.912 1.00 45.59 86 LYS A C 1
ATOM 683 O O . LYS A 1 86 ? 15.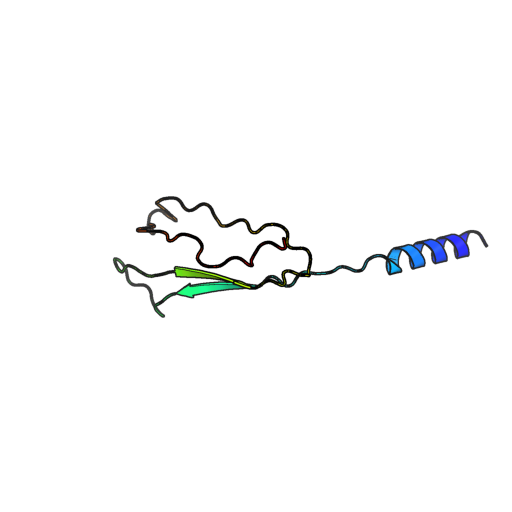891 -9.786 -15.511 1.00 45.59 86 LYS A O 1
ATOM 688 N N . LYS A 1 87 ? 15.461 -11.974 -15.923 1.00 35.81 87 LYS A N 1
ATOM 689 C CA . LYS A 1 87 ? 16.849 -12.443 -15.982 1.00 35.81 87 LYS A CA 1
ATOM 690 C C . LYS A 1 87 ? 17.505 -11.937 -17.260 1.00 35.81 87 LYS A C 1
ATOM 692 O O . LYS A 1 87 ? 16.782 -11.840 -18.280 1.00 35.81 87 LYS A O 1
#

Solvent-accessible surface area (backbone atoms only — not comparable to full-atom values): 6220 Å² total; per-residue (Å²): 110,78,65,57,56,52,51,51,51,52,53,55,56,61,72,67,67,75,79,77,78,66,71,69,46,79,47,77,44,61,83,58,98,71,89,56,92,94,60,88,80,55,78,47,79,44,79,47,67,58,74,89,61,73,65,86,76,86,83,76,83,88,79,65,62,58,82,49,105,88,42,70,52,89,77,83,76,79,88,86,81,74,84,77,77,85,125

Radius of gyration: 22.83 Å; Cα contacts (8 Å, |Δi|>4): 52; chains: 1; bounding box: 36×43×64 Å

Secondary structure (DSSP, 8-state):
-HHHHHHHHHHHHHHH--------EEEEEESSS---TT----EEEEEE--GGGT-----PPPP-SEEETTEE----PPP---PPP--

pLDDT: mean 82.6, std 12.92, range [35.81, 95.88]